Protein AF-A0A2N9LE80-F1 (afdb_monomer_lite)

Sequence (73 aa):
MVDPFWDSYLWLDYYGYEVPNEYGSVPAGAPQPNTYVPPAPSYWYYCPDSKTFYPYVRQCASEWQAVTPSPAR

pLDDT: mean 70.09, std 13.65, range [49.34, 92.44]

Secondary structure (DSSP, 8-state):
---HHHHHHHHHHHS------------TT--------PPPP-PEE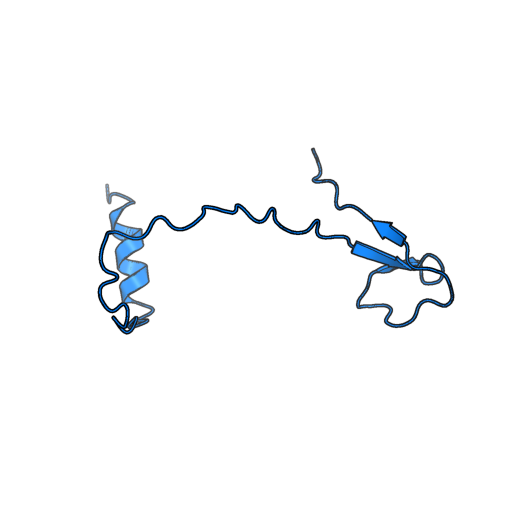EETTTTEETTT-S--SSPPEEE--PPP-

Foldseek 3Di:
DDDVVVVVVVVCVVPDDDDPPPPDDDPPDDPDPPPPDDPDQDWWWAAPVVRDTPPVPPDHPDDTDTDRDDDDD

Radius of gyration: 23.47 Å; chains: 1; bounding box: 46×45×45 Å

Structure (mmCIF, N/CA/C/O backbone):
data_AF-A0A2N9LE80-F1
#
_entry.id   AF-A0A2N9LE80-F1
#
loop_
_atom_site.group_PDB
_atom_site.id
_atom_site.type_symbol
_atom_site.label_atom_id
_atom_site.label_alt_id
_atom_site.label_comp_id
_atom_site.label_asym_id
_atom_site.label_entity_id
_atom_site.label_seq_id
_atom_site.pdbx_PDB_ins_code
_atom_site.Cartn_x
_atom_site.Cartn_y
_atom_site.Cartn_z
_atom_site.occupancy
_atom_site.B_iso_or_equiv
_atom_site.auth_seq_id
_atom_site.auth_comp_id
_atom_site.auth_asym_id
_atom_site.auth_atom_id
_atom_site.pdbx_PDB_model_num
ATOM 1 N N . MET A 1 1 ? 26.205 28.979 32.365 1.00 49.34 1 MET A N 1
ATOM 2 C CA . MET A 1 1 ? 25.274 27.859 32.130 1.00 49.34 1 MET A CA 1
ATOM 3 C C . MET A 1 1 ? 24.003 28.490 31.619 1.00 49.34 1 MET A C 1
ATOM 5 O O . MET A 1 1 ? 23.425 29.272 32.354 1.00 49.34 1 MET A O 1
ATOM 9 N N . VAL A 1 2 ? 23.692 28.300 30.339 1.00 56.44 2 VAL A N 1
ATOM 10 C CA . VAL A 1 2 ? 22.434 28.763 29.745 1.00 56.44 2 VAL A CA 1
ATOM 11 C C . VAL A 1 2 ? 21.465 27.591 29.813 1.00 56.44 2 VAL A C 1
ATOM 13 O O . VAL A 1 2 ? 21.823 26.478 29.426 1.00 56.44 2 VAL A O 1
ATOM 16 N N . ASP A 1 3 ? 20.297 27.807 30.403 1.00 57.94 3 ASP A N 1
ATOM 17 C CA . ASP A 1 3 ? 19.326 26.748 30.642 1.00 57.94 3 ASP A CA 1
ATOM 18 C C . ASP A 1 3 ? 18.620 26.382 29.320 1.00 57.94 3 ASP A C 1
A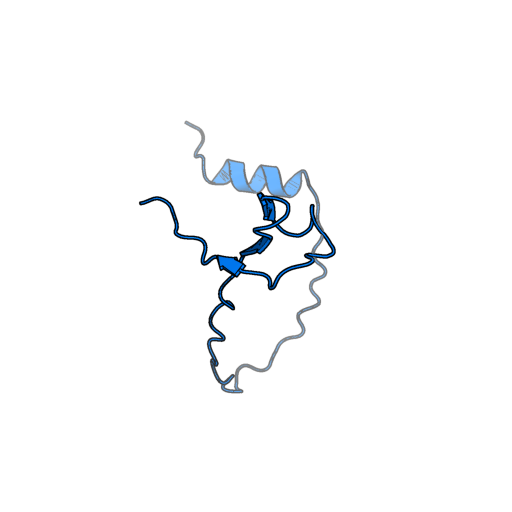TOM 20 O O . ASP A 1 3 ? 18.000 27.248 28.696 1.00 57.94 3 ASP A O 1
ATOM 24 N N . PRO A 1 4 ? 18.666 25.113 28.879 1.00 63.28 4 PRO A N 1
ATOM 25 C CA . PRO A 1 4 ? 18.229 24.690 27.541 1.00 63.28 4 PRO A CA 1
ATOM 26 C C . PRO A 1 4 ? 16.714 24.800 27.291 1.00 63.28 4 PRO A C 1
ATOM 28 O O . PRO A 1 4 ? 16.254 24.590 26.173 1.00 63.28 4 PRO A O 1
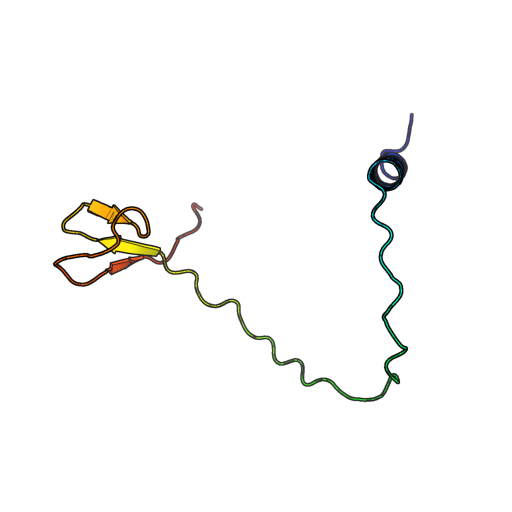ATOM 31 N N . PHE A 1 5 ? 15.924 25.139 28.313 1.00 61.78 5 PHE A N 1
ATOM 32 C CA . PHE A 1 5 ? 14.479 25.341 28.188 1.00 61.78 5 PHE A CA 1
ATOM 33 C C . PHE A 1 5 ? 14.118 26.656 27.473 1.00 61.78 5 PHE A C 1
ATOM 35 O O . PHE A 1 5 ? 13.137 26.702 26.734 1.00 61.78 5 PHE A O 1
ATOM 42 N N . TRP A 1 6 ? 14.918 27.713 27.647 1.00 56.22 6 TRP A N 1
ATOM 43 C CA . TRP A 1 6 ? 14.628 29.037 27.076 1.00 56.22 6 TRP A CA 1
ATOM 44 C C . TRP A 1 6 ? 15.084 29.170 25.616 1.00 56.22 6 TRP A C 1
ATOM 46 O O . TRP A 1 6 ? 14.527 29.970 24.871 1.00 56.22 6 TRP A O 1
ATOM 56 N N . ASP A 1 7 ? 16.040 28.343 25.181 1.00 60.50 7 ASP A N 1
ATOM 57 C CA . ASP A 1 7 ? 16.515 28.308 23.789 1.00 60.50 7 ASP A CA 1
ATOM 58 C C . ASP A 1 7 ? 15.419 27.827 22.824 1.00 60.50 7 ASP A C 1
ATOM 60 O O . ASP A 1 7 ? 15.311 28.304 21.699 1.00 60.50 7 ASP A O 1
ATOM 64 N N . SER A 1 8 ? 14.516 26.960 23.299 1.00 59.19 8 SER A N 1
ATOM 65 C CA . SER A 1 8 ? 13.401 26.446 22.489 1.00 59.19 8 SER A CA 1
ATOM 66 C C . SER A 1 8 ? 12.356 27.515 22.152 1.00 59.19 8 SER A C 1
ATOM 68 O O . SER A 1 8 ? 11.679 27.404 21.133 1.00 59.19 8 SER A O 1
ATOM 70 N N . TYR A 1 9 ? 12.232 28.558 22.978 1.00 60.25 9 TYR A N 1
ATOM 71 C CA . TYR A 1 9 ? 11.320 29.675 22.718 1.00 60.25 9 TYR A CA 1
ATOM 72 C C . TYR A 1 9 ? 11.904 30.677 21.717 1.00 60.25 9 TYR A C 1
ATOM 74 O O . TYR A 1 9 ? 11.175 31.176 20.868 1.00 60.25 9 TYR A O 1
ATOM 82 N N . LEU A 1 10 ? 13.223 30.896 21.730 1.00 60.91 10 LEU A N 1
ATOM 83 C CA . LEU A 1 10 ? 13.884 31.831 20.810 1.00 60.91 10 LEU A CA 1
ATOM 84 C C . LEU A 1 10 ? 13.866 31.360 19.344 1.00 60.91 10 LEU A C 1
ATOM 86 O O . LEU A 1 10 ? 13.879 32.184 18.432 1.00 60.91 10 LEU A O 1
ATOM 90 N N . TRP A 1 11 ? 13.803 30.048 19.099 1.00 60.41 11 TRP A N 1
ATOM 91 C CA . TRP A 1 11 ? 13.664 29.495 17.745 1.00 60.41 11 TRP A CA 1
ATOM 92 C C . TRP A 1 11 ? 12.267 29.685 17.142 1.00 60.41 11 TRP A C 1
ATOM 94 O O . TRP A 1 11 ? 12.139 29.766 15.919 1.00 60.41 11 TRP A O 1
ATOM 104 N N . LEU A 1 12 ? 11.228 29.769 17.976 1.00 57.59 12 LEU A N 1
ATOM 105 C CA . LEU A 1 12 ? 9.848 29.965 17.522 1.00 57.59 12 LEU A CA 1
ATOM 106 C C . LEU A 1 12 ? 9.581 31.418 17.106 1.00 57.59 12 LEU A C 1
ATOM 108 O O . LEU A 1 12 ? 8.830 31.640 16.161 1.00 57.59 12 LEU A O 1
ATOM 112 N N . ASP A 1 13 ? 10.255 32.392 17.725 1.00 57.47 13 ASP A N 1
ATOM 113 C CA . ASP A 1 13 ? 10.194 33.802 17.313 1.00 57.47 13 ASP A CA 1
ATOM 114 C C . ASP A 1 13 ? 10.895 34.069 15.960 1.00 57.47 13 ASP A C 1
ATOM 116 O O . ASP A 1 13 ? 10.559 35.029 15.265 1.00 57.47 13 ASP A O 1
ATOM 120 N N . TYR A 1 14 ? 11.859 33.227 15.551 1.00 58.38 14 TYR A N 1
ATOM 121 C CA . TYR A 1 14 ? 12.609 33.395 14.293 1.00 58.38 14 TYR A CA 1
ATOM 122 C C . TYR A 1 14 ? 11.830 32.929 13.051 1.00 58.38 14 TYR A C 1
ATOM 124 O O . TYR A 1 14 ? 11.955 33.521 11.978 1.00 58.38 14 TYR A O 1
ATOM 132 N N . TYR A 1 15 ? 10.995 31.896 13.186 1.00 55.06 15 TYR A N 1
ATOM 133 C CA . TYR A 1 15 ? 10.079 31.440 12.138 1.00 55.06 15 TYR A CA 1
ATOM 134 C C . TYR A 1 15 ? 8.659 31.868 12.496 1.00 55.06 15 TYR A C 1
ATOM 136 O O . TYR A 1 15 ? 7.829 31.043 12.863 1.00 55.06 15 TYR A O 1
ATOM 144 N N . GLY A 1 16 ? 8.402 33.175 12.411 1.00 60.56 16 GLY A N 1
ATOM 145 C CA . GLY A 1 16 ? 7.100 33.770 12.685 1.00 60.56 16 GLY A CA 1
ATOM 146 C C . GLY A 1 16 ? 5.977 33.096 11.897 1.00 60.56 16 GLY A C 1
ATOM 147 O O . GLY A 1 16 ? 5.799 33.342 10.706 1.00 60.56 16 GLY A O 1
ATOM 148 N N . TYR A 1 17 ? 5.206 32.256 12.581 1.00 58.50 17 TYR A N 1
ATOM 149 C CA . TYR A 1 17 ? 3.876 31.855 12.156 1.00 58.50 17 TYR A CA 1
ATOM 150 C C . TYR A 1 17 ? 2.891 32.460 13.157 1.00 58.50 17 TYR A C 1
ATOM 152 O O . TYR A 1 17 ? 2.672 31.985 14.268 1.00 58.50 17 TYR A O 1
ATOM 160 N N . GLU A 1 18 ? 2.330 33.594 12.772 1.00 61.88 18 GLU A N 1
ATOM 161 C CA . GLU A 1 18 ? 1.175 34.182 13.428 1.00 61.88 18 GLU A CA 1
ATOM 162 C C . GLU A 1 18 ? -0.016 33.226 13.267 1.00 61.88 18 GLU A C 1
ATOM 164 O O . GLU A 1 18 ? -0.591 33.086 12.190 1.00 61.88 18 GLU A O 1
ATOM 169 N N . VAL A 1 19 ? -0.352 32.489 14.328 1.00 61.22 19 VAL A N 1
ATOM 170 C CA . VAL A 1 19 ? -1.567 31.668 14.346 1.00 61.22 19 VAL A CA 1
ATOM 171 C C . VAL A 1 19 ? -2.745 32.623 14.537 1.00 61.22 19 VAL A C 1
ATOM 173 O O . VAL A 1 19 ? -2.803 33.278 15.582 1.00 61.22 19 VAL A O 1
ATOM 176 N N . PRO A 1 20 ? -3.695 32.733 13.590 1.00 55.41 20 PRO A N 1
ATOM 177 C CA . PRO A 1 20 ? -4.907 33.492 13.838 1.00 55.41 20 PRO A CA 1
ATOM 178 C C . PRO A 1 20 ? -5.649 32.831 15.002 1.00 55.41 20 PRO A C 1
ATOM 180 O O . PRO A 1 20 ? -5.975 31.644 14.986 1.00 55.41 20 PRO A O 1
ATOM 183 N N . ASN A 1 21 ? -5.894 33.604 16.052 1.00 58.91 21 ASN A N 1
ATOM 184 C CA . ASN A 1 21 ? -6.708 33.245 17.206 1.00 58.91 21 ASN A CA 1
ATOM 185 C C . ASN A 1 21 ? -8.193 33.163 16.801 1.00 58.91 21 ASN A C 1
ATOM 187 O O . ASN A 1 21 ? -9.014 33.971 17.226 1.00 58.91 21 ASN A O 1
ATOM 191 N N . GLU A 1 22 ? -8.530 32.190 15.953 1.00 59.03 22 GLU A N 1
ATOM 192 C CA . GLU A 1 22 ? -9.886 31.930 15.450 1.00 59.03 22 GLU A CA 1
ATOM 193 C C . GLU A 1 22 ? -10.655 30.878 16.266 1.00 59.03 22 GLU A C 1
ATOM 195 O O . GLU A 1 22 ? -11.776 30.504 15.922 1.00 59.03 22 GLU A O 1
ATOM 200 N N . TYR A 1 23 ? -10.109 30.436 17.403 1.00 56.50 23 TYR A N 1
ATOM 201 C CA . TYR A 1 23 ? -10.859 29.620 18.355 1.00 56.50 23 TYR A CA 1
ATOM 202 C C . TYR A 1 23 ? -11.833 30.498 19.140 1.00 56.50 23 TYR A C 1
ATOM 204 O O . TYR A 1 23 ? -11.552 30.971 20.241 1.00 56.50 23 TYR A O 1
ATOM 212 N N . GLY A 1 24 ? -13.009 30.699 18.544 1.00 58.72 24 GLY A N 1
ATOM 213 C CA . GLY A 1 24 ? -14.202 31.116 19.263 1.00 58.72 24 GLY A CA 1
ATOM 214 C C . GLY A 1 24 ? -14.431 30.197 20.464 1.00 58.72 24 GLY A C 1
ATOM 215 O O . GLY A 1 24 ? -14.298 28.976 20.375 1.00 58.72 24 GLY A O 1
ATOM 216 N N . SER A 1 25 ? -14.735 30.793 21.610 1.00 54.94 25 SER A N 1
ATOM 217 C CA . SER A 1 25 ? -14.959 30.106 22.876 1.00 54.94 25 SER A CA 1
ATOM 218 C C . SER A 1 25 ? -16.074 29.064 22.736 1.00 54.94 25 SER A C 1
ATOM 220 O O . SER A 1 25 ? -17.255 29.402 22.661 1.00 54.94 25 SER A O 1
ATOM 222 N N . VAL A 1 26 ? -15.707 27.780 22.727 1.00 61.00 26 VAL A N 1
ATOM 223 C CA . VAL A 1 26 ? -16.665 26.685 22.915 1.00 61.00 26 VAL A CA 1
ATOM 224 C C . VAL A 1 26 ? -17.254 26.789 24.328 1.00 61.00 26 VAL A C 1
ATOM 226 O O . VAL A 1 26 ? -16.489 26.864 25.294 1.00 61.00 26 VAL A O 1
ATOM 229 N N . PRO A 1 27 ? -18.590 26.805 24.501 1.00 56.16 27 PRO A N 1
ATOM 230 C CA . PRO A 1 27 ? -19.181 26.766 25.829 1.00 56.16 27 PRO A CA 1
ATOM 231 C C . PRO A 1 27 ? -18.805 25.436 26.492 1.00 56.16 27 PRO A C 1
ATOM 233 O O . PRO A 1 27 ? -19.124 24.355 25.993 1.00 56.16 27 PRO A O 1
ATOM 236 N N . ALA A 1 28 ? -18.094 25.523 27.615 1.00 58.03 28 ALA A N 1
ATOM 237 C CA . ALA A 1 28 ? -17.710 24.383 28.434 1.00 58.03 28 ALA A CA 1
ATOM 238 C C . ALA A 1 28 ? -18.971 23.719 29.006 1.00 58.03 28 ALA A C 1
ATOM 240 O O . ALA A 1 28 ? -19.498 24.146 30.030 1.00 58.03 28 ALA A O 1
ATOM 241 N N . GLY A 1 29 ? -19.499 22.707 28.317 1.00 56.81 29 GLY A N 1
ATOM 242 C CA . GLY A 1 29 ? -20.698 22.024 28.803 1.00 56.81 29 GLY A CA 1
ATOM 243 C C . GLY A 1 29 ? -21.303 20.927 27.933 1.00 56.81 29 GLY A C 1
ATOM 244 O O . GLY A 1 29 ? -22.293 20.340 28.355 1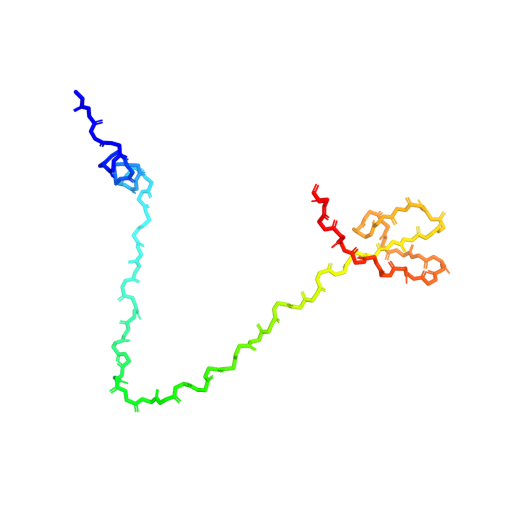.00 56.81 29 GLY A O 1
ATOM 245 N N . ALA A 1 30 ? -20.754 20.611 26.756 1.00 59.75 30 ALA A N 1
ATOM 246 C CA . ALA A 1 30 ? -21.215 19.457 25.984 1.00 59.75 30 ALA A CA 1
ATOM 247 C C . ALA A 1 30 ? -20.242 18.276 26.165 1.00 59.75 30 ALA A C 1
ATOM 249 O O . ALA A 1 30 ? -19.072 18.410 25.798 1.00 59.75 30 ALA A O 1
ATOM 250 N N . PRO A 1 31 ? -20.678 17.118 26.699 1.00 57.91 31 PRO A N 1
ATOM 251 C CA . PRO A 1 31 ? -19.858 15.915 26.700 1.00 57.91 31 PRO A CA 1
ATOM 252 C C . PRO A 1 31 ? -19.625 15.485 25.249 1.00 57.91 31 PRO A C 1
ATOM 254 O O . PRO A 1 31 ? -20.532 15.008 24.570 1.00 57.91 31 PRO A O 1
ATOM 257 N N . GLN A 1 32 ? -18.405 15.689 24.753 1.00 63.00 32 GLN A N 1
ATOM 258 C CA . GLN A 1 32 ? -17.965 15.072 23.508 1.00 63.00 32 GLN A CA 1
ATOM 259 C C . GLN A 1 32 ? -17.919 13.558 23.758 1.00 63.00 32 GLN A C 1
ATOM 261 O O . GLN A 1 32 ? -17.250 13.139 24.709 1.00 63.00 32 GLN A O 1
ATOM 266 N N . PRO A 1 33 ? -18.602 12.714 22.965 1.00 61.62 33 PRO A N 1
ATOM 267 C CA . PRO A 1 33 ? -18.332 11.289 23.001 1.00 61.62 33 PRO A CA 1
ATOM 268 C C . PRO A 1 33 ? -16.882 11.107 22.553 1.00 61.62 33 PRO A C 1
ATOM 270 O O . PRO A 1 33 ? -16.569 11.207 21.369 1.00 61.62 33 PRO A O 1
ATOM 273 N N . ASN A 1 34 ? -15.994 10.885 23.523 1.00 62.25 34 ASN A N 1
ATOM 274 C CA . ASN A 1 34 ? -14.644 10.370 23.335 1.00 62.25 34 ASN A CA 1
ATOM 275 C C . ASN A 1 34 ? -14.750 9.011 22.628 1.00 62.25 34 ASN A C 1
ATOM 277 O O . ASN A 1 34 ? -14.729 7.951 23.250 1.00 62.25 34 ASN A O 1
ATOM 281 N N . THR A 1 35 ? -14.938 9.048 21.315 1.00 60.59 35 THR A N 1
ATOM 282 C CA . THR A 1 35 ? -14.777 7.884 20.463 1.00 60.59 35 THR A CA 1
ATOM 283 C C . THR A 1 35 ? -13.339 7.939 19.999 1.00 60.59 35 THR A C 1
ATOM 285 O O . THR A 1 35 ? -13.008 8.610 19.026 1.00 60.59 35 THR A O 1
ATOM 288 N N . TYR A 1 36 ? -12.466 7.279 20.752 1.00 65.19 36 TYR A N 1
ATOM 289 C CA . TYR A 1 36 ? -11.130 6.957 20.284 1.00 65.19 36 TYR A CA 1
ATOM 290 C C . TYR A 1 36 ? -11.270 6.145 18.988 1.00 65.19 36 TYR A C 1
ATOM 292 O O . TYR A 1 36 ? -11.655 4.977 19.023 1.00 65.19 36 TYR A O 1
ATOM 300 N N . VAL A 1 37 ? -11.019 6.775 17.837 1.00 60.69 37 VAL A N 1
ATOM 301 C CA . VAL A 1 37 ? -10.855 6.062 16.568 1.00 60.69 37 VAL A CA 1
ATOM 302 C C . VAL A 1 37 ? -9.422 5.534 16.578 1.00 60.69 37 VAL A C 1
ATOM 304 O O . VAL A 1 37 ? -8.495 6.347 16.527 1.00 60.69 37 VAL A O 1
ATOM 307 N N . PRO A 1 38 ? -9.197 4.213 16.699 1.00 67.38 38 PRO A N 1
ATOM 308 C CA . PRO A 1 38 ? -7.847 3.684 16.593 1.00 67.38 38 PRO A CA 1
ATOM 309 C C . PRO A 1 38 ? -7.268 4.078 15.225 1.00 67.38 38 PRO A C 1
ATOM 311 O O . PRO A 1 38 ? -8.010 4.088 14.237 1.00 67.38 38 PRO A O 1
ATOM 314 N N . PRO A 1 39 ? -5.965 4.405 15.134 1.00 61.03 39 PRO A N 1
ATOM 315 C CA . PRO A 1 39 ? -5.336 4.631 13.842 1.00 61.03 39 PRO A CA 1
ATOM 316 C C . PRO A 1 39 ? -5.565 3.390 12.976 1.00 61.03 39 PRO A C 1
ATOM 318 O O . PRO A 1 39 ? -5.326 2.265 13.423 1.00 61.03 39 PRO A O 1
ATOM 321 N N . ALA A 1 40 ? -6.077 3.590 11.759 1.00 62.88 40 ALA A N 1
ATOM 322 C CA . ALA A 1 40 ? -6.250 2.490 10.826 1.00 62.88 40 ALA A CA 1
ATOM 323 C C . ALA A 1 40 ? -4.891 1.789 10.652 1.00 62.88 40 ALA A C 1
ATOM 325 O O . ALA A 1 40 ? -3.876 2.475 10.503 1.00 62.88 40 ALA A O 1
ATOM 326 N N . PRO A 1 41 ? -4.835 0.449 10.706 1.00 63.81 41 PRO A N 1
ATOM 327 C CA . PRO A 1 41 ? -3.594 -0.272 10.470 1.00 63.81 41 PRO A CA 1
ATOM 328 C C . PRO A 1 41 ? -3.012 0.131 9.108 1.00 63.81 41 PRO A C 1
ATOM 330 O O . PRO A 1 41 ? -3.635 -0.065 8.064 1.00 63.81 41 PRO A O 1
ATOM 333 N N . SER A 1 42 ? -1.819 0.729 9.123 1.00 72.50 42 SER A N 1
ATOM 334 C CA . SER A 1 42 ? -1.102 1.129 7.911 1.00 72.50 42 SER A CA 1
ATOM 335 C C . SER A 1 42 ? -0.562 -0.114 7.208 1.00 72.50 42 SER A C 1
ATOM 337 O O . SER A 1 42 ? 0.552 -0.540 7.486 1.00 72.50 42 SER A O 1
ATOM 339 N N . TYR A 1 43 ? -1.345 -0.734 6.329 1.00 78.44 43 TYR A N 1
ATOM 340 C CA . TYR A 1 43 ? -0.883 -1.868 5.525 1.00 78.44 43 TYR A CA 1
ATOM 341 C C . TYR A 1 43 ? -0.069 -1.394 4.317 1.00 78.44 43 TYR A C 1
ATOM 343 O O . TYR A 1 43 ? -0.486 -0.489 3.592 1.00 78.44 43 TYR A O 1
ATOM 351 N N . TRP A 1 44 ? 1.070 -2.040 4.068 1.00 83.94 44 TRP A N 1
ATOM 352 C CA . TRP A 1 44 ? 1.809 -1.890 2.814 1.00 83.94 44 TRP A CA 1
ATOM 353 C C . TRP A 1 44 ? 1.303 -2.908 1.799 1.00 83.94 44 TRP A C 1
ATOM 355 O O . TRP A 1 44 ? 1.134 -4.073 2.136 1.00 83.94 44 TRP A O 1
ATOM 365 N N . TYR A 1 45 ? 1.101 -2.504 0.548 1.00 88.69 45 TYR A N 1
ATOM 366 C CA . TYR A 1 45 ? 0.673 -3.423 -0.508 1.00 88.69 45 TYR A CA 1
ATOM 367 C C . TYR A 1 45 ? 1.879 -3.868 -1.335 1.00 88.69 45 TYR A C 1
ATOM 369 O O . TYR A 1 45 ? 2.533 -3.046 -1.982 1.00 88.69 45 TYR A O 1
ATOM 377 N N . TYR A 1 46 ? 2.175 -5.166 -1.298 1.00 91.25 46 TYR A N 1
ATOM 378 C CA . TYR A 1 46 ? 3.263 -5.808 -2.030 1.00 91.25 46 TYR A CA 1
ATOM 379 C C . TYR A 1 46 ? 2.738 -6.546 -3.261 1.00 91.25 46 TYR A C 1
ATOM 381 O O . TYR A 1 46 ? 1.789 -7.326 -3.168 1.00 91.25 46 TYR A O 1
ATOM 389 N N . CYS A 1 47 ? 3.371 -6.324 -4.409 1.00 92.44 47 CYS A N 1
ATOM 390 C CA . CYS A 1 47 ? 3.111 -7.082 -5.624 1.00 92.44 47 CYS A CA 1
ATOM 391 C C . CYS A 1 47 ? 4.167 -8.191 -5.767 1.00 92.44 47 CYS A C 1
ATOM 393 O O . CYS A 1 47 ? 5.348 -7.873 -5.949 1.00 92.44 47 CYS A O 1
ATOM 395 N N . PRO A 1 48 ? 3.783 -9.482 -5.716 1.00 91.06 48 PRO A N 1
ATOM 396 C CA . PRO A 1 48 ? 4.734 -10.591 -5.835 1.00 91.06 48 PRO A CA 1
ATOM 397 C C . PRO A 1 48 ? 5.332 -10.723 -7.242 1.00 91.06 48 PRO A C 1
ATOM 399 O O . PRO A 1 48 ? 6.459 -11.192 -7.382 1.00 91.06 48 PRO A O 1
ATOM 402 N N . ASP A 1 49 ? 4.604 -10.277 -8.267 1.00 89.75 49 ASP A N 1
ATOM 403 C CA . ASP A 1 49 ? 5.011 -10.369 -9.672 1.00 89.75 49 ASP A CA 1
ATOM 404 C C . ASP A 1 49 ? 6.197 -9.436 -9.986 1.00 89.75 49 ASP A C 1
ATOM 406 O O . ASP A 1 49 ? 7.236 -9.867 -10.482 1.00 89.75 49 ASP A O 1
ATOM 410 N N . SER A 1 50 ? 6.095 -8.168 -9.572 1.00 89.06 50 SER A N 1
ATOM 411 C CA . SER A 1 50 ? 7.154 -7.156 -9.726 1.00 89.06 50 SER A CA 1
ATOM 412 C C . SER A 1 50 ? 8.114 -7.076 -8.534 1.00 89.06 50 SER A C 1
ATOM 414 O O . SER A 1 50 ? 9.044 -6.265 -8.532 1.00 89.06 50 SER A O 1
ATOM 416 N N . LYS A 1 51 ? 7.876 -7.890 -7.499 1.00 89.69 51 LYS A N 1
ATOM 417 C CA . LYS A 1 51 ? 8.614 -7.917 -6.228 1.00 89.69 51 LYS A CA 1
ATOM 418 C C . LYS A 1 51 ? 8.792 -6.539 -5.586 1.00 89.69 51 LYS A C 1
ATOM 420 O O . LYS A 1 51 ? 9.834 -6.244 -5.004 1.00 89.69 51 LYS A O 1
ATOM 425 N N . THR A 1 52 ? 7.774 -5.696 -5.704 1.00 88.88 52 THR A N 1
ATOM 426 C CA . THR A 1 52 ? 7.833 -4.269 -5.379 1.00 88.88 52 THR A CA 1
ATOM 427 C C . THR A 1 52 ? 6.557 -3.829 -4.656 1.00 88.88 52 THR A C 1
ATOM 429 O O . THR A 1 52 ? 5.522 -4.487 -4.742 1.00 88.88 52 THR A O 1
ATOM 432 N N . PHE A 1 53 ? 6.620 -2.711 -3.934 1.00 89.12 53 PHE A N 1
ATOM 433 C CA . PHE A 1 53 ? 5.491 -2.144 -3.195 1.00 89.12 53 PHE A CA 1
ATOM 434 C C . PHE A 1 53 ? 4.791 -1.012 -3.963 1.00 89.12 53 PHE A C 1
ATOM 436 O O . PHE A 1 53 ? 5.388 -0.349 -4.815 1.00 89.12 53 PHE A O 1
ATOM 443 N N . TYR A 1 54 ? 3.526 -0.748 -3.639 1.00 85.06 54 TYR A N 1
ATOM 444 C CA . TYR A 1 54 ? 2.862 0.496 -4.045 1.00 85.06 54 TYR A CA 1
ATOM 445 C C . TYR A 1 54 ? 3.608 1.716 -3.454 1.00 85.06 54 TYR A C 1
ATOM 447 O O . TYR A 1 54 ? 4.030 1.638 -2.297 1.00 85.06 54 TYR A O 1
ATOM 455 N N . PRO A 1 55 ? 3.789 2.845 -4.178 1.00 82.75 55 PRO A N 1
ATOM 456 C CA . PRO A 1 55 ? 3.245 3.210 -5.497 1.00 82.75 55 PRO A CA 1
ATOM 457 C C . PRO A 1 55 ? 4.150 2.877 -6.693 1.00 82.75 55 PRO A C 1
ATOM 459 O O . PRO A 1 55 ? 3.801 3.200 -7.830 1.00 82.75 55 PRO A O 1
ATOM 462 N N . TYR A 1 56 ? 5.320 2.277 -6.456 1.00 87.94 56 TYR A N 1
ATOM 463 C CA . TYR A 1 56 ? 6.310 2.002 -7.504 1.00 87.94 56 TYR A CA 1
ATOM 464 C C . TYR A 1 56 ? 5.755 1.075 -8.587 1.00 87.94 56 TYR A C 1
ATOM 466 O O . TYR A 1 56 ? 6.024 1.250 -9.774 1.00 87.94 56 TYR A O 1
ATOM 474 N N . VAL A 1 57 ? 4.914 0.133 -8.174 1.00 88.06 57 VAL A N 1
ATOM 475 C CA . VAL A 1 57 ? 4.005 -0.588 -9.057 1.00 88.06 57 VAL A CA 1
ATOM 476 C C . VAL A 1 57 ? 2.588 -0.052 -8.838 1.00 88.06 57 VAL A C 1
ATOM 478 O O . VAL A 1 57 ? 2.109 0.029 -7.711 1.00 88.06 57 VAL A O 1
ATOM 481 N N . ARG A 1 58 ? 1.922 0.365 -9.921 1.00 87.25 58 ARG A N 1
ATOM 482 C CA . ARG A 1 58 ? 0.535 0.877 -9.879 1.00 87.25 58 ARG A CA 1
ATOM 483 C C . ARG A 1 58 ? -0.502 -0.188 -10.224 1.00 87.25 58 ARG A C 1
ATOM 485 O O . ARG A 1 58 ? -1.640 -0.097 -9.787 1.00 87.25 58 ARG A O 1
ATOM 492 N N . GLN A 1 59 ? -0.106 -1.182 -11.013 1.00 87.75 59 GLN A N 1
ATOM 493 C CA . GLN A 1 59 ? -0.944 -2.295 -11.443 1.00 87.75 59 GLN A CA 1
ATOM 494 C C . GLN A 1 59 ? -0.164 -3.581 -11.189 1.00 87.75 59 GLN A C 1
ATOM 496 O O . GLN A 1 59 ? 0.949 -3.727 -11.689 1.00 87.75 59 GLN A O 1
ATOM 501 N N . CYS A 1 60 ? -0.729 -4.479 -10.389 1.00 87.94 60 CYS A N 1
ATOM 502 C CA . CYS A 1 60 ? -0.189 -5.816 -10.191 1.00 87.94 60 CYS A CA 1
ATOM 503 C C . CYS A 1 60 ? -1.051 -6.787 -11.002 1.00 87.94 60 CYS A C 1
ATOM 505 O O . CYS A 1 60 ? -2.275 -6.721 -10.922 1.00 87.94 60 CYS A O 1
ATOM 507 N N . ALA A 1 61 ? -0.426 -7.648 -11.811 1.00 88.62 61 ALA A N 1
ATOM 508 C CA . ALA A 1 61 ? -1.143 -8.675 -12.575 1.00 88.62 61 ALA A CA 1
ATOM 509 C C . ALA A 1 61 ? -1.729 -9.772 -11.666 1.00 88.62 61 ALA A C 1
ATOM 511 O O . ALA A 1 61 ? -2.683 -10.447 -12.037 1.00 88.62 61 ALA A O 1
ATOM 512 N N . SER A 1 62 ? -1.140 -9.936 -10.481 1.00 87.31 62 SER A N 1
ATOM 513 C CA . SER A 1 62 ? -1.623 -10.801 -9.405 1.00 87.31 62 SER A CA 1
ATOM 514 C C . SER A 1 62 ? -2.278 -9.976 -8.296 1.00 87.31 62 SER A C 1
ATOM 516 O O . SER A 1 62 ? -2.091 -8.763 -8.216 1.00 87.31 62 SER A O 1
ATOM 518 N N . GLU A 1 63 ? -2.997 -10.647 -7.399 1.00 87.69 63 GLU A N 1
ATOM 519 C CA . GLU A 1 63 ? -3.559 -10.020 -6.201 1.00 87.69 63 GLU A CA 1
ATOM 520 C C . GLU A 1 63 ? -2.468 -9.388 -5.320 1.00 87.69 63 GLU A C 1
ATOM 522 O O . GLU A 1 63 ? -1.384 -9.949 -5.118 1.00 87.69 63 GLU A O 1
ATOM 527 N N . TRP A 1 64 ? -2.770 -8.209 -4.775 1.00 91.44 64 TRP A N 1
ATOM 528 C CA . TRP A 1 64 ? -1.881 -7.493 -3.864 1.00 91.44 64 TRP A CA 1
ATOM 529 C C . TRP A 1 64 ? -1.810 -8.176 -2.499 1.00 91.44 64 TRP A C 1
ATOM 531 O O . TRP A 1 64 ? -2.828 -8.565 -1.929 1.00 91.44 64 TRP A O 1
ATOM 541 N N . GLN A 1 65 ? -0.612 -8.249 -1.923 1.00 91.06 65 GLN A N 1
ATOM 542 C CA . GLN A 1 65 ? -0.411 -8.769 -0.574 1.00 91.06 65 GLN A CA 1
ATOM 543 C C . GLN A 1 65 ? -0.337 -7.620 0.431 1.00 91.06 65 GLN A C 1
ATOM 545 O O . GLN A 1 65 ? 0.557 -6.778 0.349 1.00 91.06 65 GLN A O 1
ATOM 550 N N . ALA A 1 66 ? -1.265 -7.591 1.388 1.00 86.38 66 ALA A N 1
ATOM 551 C CA . ALA A 1 66 ? -1.217 -6.659 2.507 1.00 86.38 66 ALA A CA 1
ATOM 552 C C . ALA A 1 66 ? -0.162 -7.122 3.524 1.00 86.38 66 ALA A C 1
ATOM 554 O O . ALA A 1 66 ? -0.309 -8.156 4.174 1.00 86.38 66 ALA A O 1
ATOM 555 N N . VAL A 1 67 ? 0.906 -6.346 3.658 1.00 84.81 67 VAL A N 1
ATOM 556 C CA . VAL A 1 67 ? 1.987 -6.563 4.613 1.00 84.81 67 VAL A CA 1
ATOM 557 C C . VAL A 1 67 ? 1.763 -5.645 5.801 1.00 84.81 67 VAL A C 1
ATOM 559 O O . VAL A 1 67 ? 1.784 -4.417 5.680 1.00 84.81 67 VAL A O 1
ATOM 562 N N . THR A 1 68 ? 1.558 -6.245 6.967 1.00 81.00 68 THR A N 1
ATOM 563 C CA . THR A 1 68 ? 1.527 -5.516 8.231 1.00 81.00 68 THR A CA 1
ATOM 564 C C . THR A 1 68 ? 2.953 -5.062 8.549 1.00 81.00 68 THR A C 1
ATOM 566 O O . THR A 1 68 ? 3.832 -5.920 8.675 1.00 81.00 68 THR A O 1
ATOM 569 N N . PRO A 1 69 ? 3.233 -3.752 8.667 1.00 71.12 69 PRO A N 1
ATOM 570 C CA . PRO A 1 69 ? 4.545 -3.298 9.095 1.00 71.12 69 PRO A CA 1
ATOM 571 C C . PRO A 1 69 ? 4.776 -3.796 10.518 1.00 71.12 69 PRO A C 1
ATOM 573 O O . PRO A 1 69 ? 4.128 -3.346 11.461 1.00 71.12 69 PRO A O 1
ATOM 576 N N . SER A 1 70 ? 5.689 -4.750 10.677 1.00 73.19 70 SER A N 1
ATOM 577 C CA . SER A 1 70 ? 6.196 -5.087 11.999 1.00 73.19 70 SER A CA 1
ATOM 578 C C . SER A 1 70 ? 7.236 -4.034 12.360 1.00 73.19 70 SER A C 1
ATOM 580 O O . SER A 1 70 ? 8.214 -3.904 11.617 1.00 73.19 70 SER A O 1
ATOM 582 N N . PRO A 1 71 ? 7.090 -3.295 13.473 1.00 65.38 71 PRO A N 1
ATOM 583 C CA . PRO A 1 71 ? 8.225 -2.558 14.002 1.00 65.38 71 PRO A CA 1
ATOM 584 C C . PRO A 1 71 ? 9.350 -3.570 14.260 1.00 65.38 71 PRO A C 1
ATOM 586 O O . PRO 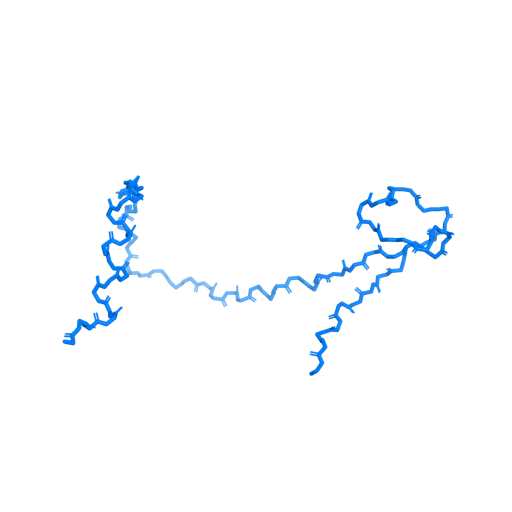A 1 71 ? 9.106 -4.654 14.800 1.00 65.38 71 PRO A O 1
ATOM 589 N N . ALA A 1 72 ? 10.564 -3.256 13.805 1.00 64.25 72 ALA A N 1
ATOM 590 C CA . ALA A 1 72 ? 11.739 -4.003 14.231 1.00 64.25 72 ALA A CA 1
ATOM 591 C C . ALA A 1 72 ? 11.824 -3.889 15.761 1.00 64.25 72 ALA A C 1
ATOM 593 O O . ALA A 1 72 ? 11.616 -2.805 16.307 1.00 64.25 72 ALA A O 1
ATOM 594 N N . ARG A 1 73 ? 12.021 -5.025 16.431 1.00 54.16 73 ARG A N 1
ATOM 595 C CA . ARG A 1 73 ? 12.063 -5.120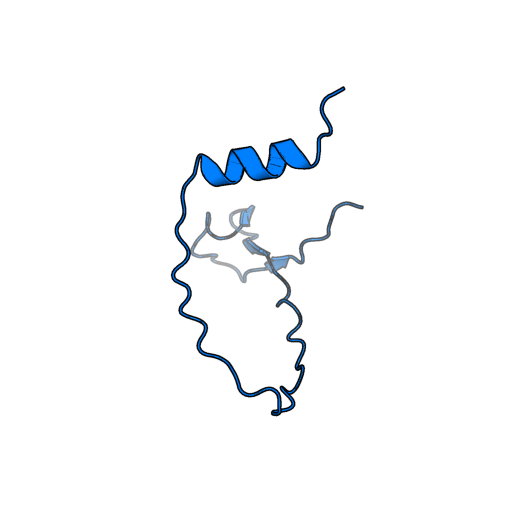 17.892 1.00 54.16 73 ARG A CA 1
ATOM 596 C C . ARG A 1 73 ? 13.304 -4.451 18.469 1.00 54.16 73 ARG A C 1
ATOM 598 O O . ARG A 1 73 ? 14.376 -4.602 17.843 1.00 54.16 73 ARG A O 1
#